Protein AF-A0A847ELV6-F1 (afdb_monomer)

Structure (mmCIF, N/CA/C/O backbone):
data_AF-A0A847ELV6-F1
#
_entry.id   AF-A0A847ELV6-F1
#
loop_
_atom_site.group_PDB
_atom_site.id
_atom_site.type_symbol
_atom_site.label_atom_id
_atom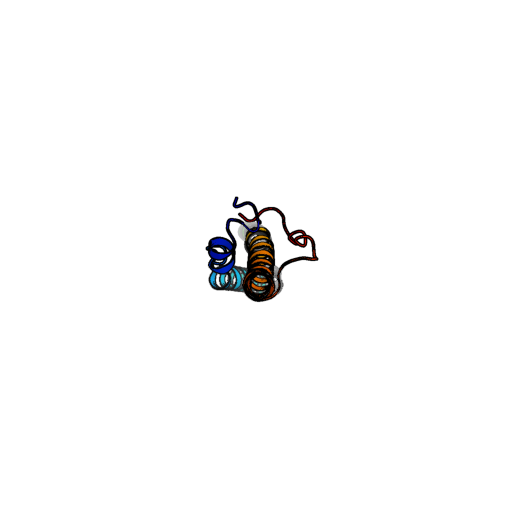_site.label_alt_id
_atom_site.label_comp_id
_atom_site.label_asym_id
_atom_site.label_entity_id
_atom_site.label_seq_id
_atom_site.pdbx_PDB_ins_code
_atom_site.Cartn_x
_atom_site.Cartn_y
_atom_site.Cartn_z
_atom_site.occupancy
_atom_site.B_iso_or_equiv
_atom_site.auth_seq_id
_atom_site.auth_comp_id
_atom_site.auth_asym_id
_atom_site.auth_atom_id
_atom_site.pdbx_PDB_model_num
ATOM 1 N N . MET A 1 1 ? 22.871 -1.108 -16.096 1.00 81.31 1 MET A N 1
ATOM 2 C CA . MET A 1 1 ? 22.734 -0.076 -17.137 1.00 81.31 1 MET A CA 1
ATOM 3 C C . MET A 1 1 ? 23.411 -0.517 -18.416 1.00 81.31 1 MET A C 1
ATOM 5 O O . MET A 1 1 ? 24.615 -0.752 -18.438 1.00 81.31 1 MET A O 1
ATOM 9 N N . VAL A 1 2 ? 22.606 -0.658 -19.459 1.00 85.38 2 VAL A N 1
ATOM 10 C CA . VAL A 1 2 ? 22.984 -0.998 -20.825 1.00 85.38 2 VAL A CA 1
ATOM 11 C C . VAL A 1 2 ? 22.802 0.259 -21.674 1.00 85.38 2 VAL A C 1
ATOM 13 O O . VAL A 1 2 ? 21.721 0.849 -21.691 1.00 85.38 2 VAL A O 1
ATOM 16 N N . SER A 1 3 ? 23.860 0.675 -22.371 1.00 88.88 3 SER A N 1
ATOM 17 C CA . SER A 1 3 ? 23.776 1.757 -23.358 1.00 88.88 3 SER A CA 1
ATOM 18 C C . SER A 1 3 ? 22.936 1.301 -24.549 1.00 88.88 3 SER A C 1
ATOM 20 O O . SER A 1 3 ? 23.100 0.180 -25.027 1.00 88.88 3 SER A O 1
ATOM 22 N N . VAL A 1 4 ? 22.043 2.157 -25.032 1.00 89.12 4 VAL A N 1
ATOM 23 C CA . VAL A 1 4 ? 21.204 1.874 -26.199 1.00 89.12 4 VAL A CA 1
ATOM 24 C C . VAL A 1 4 ? 21.931 2.340 -27.454 1.00 89.12 4 VAL A C 1
ATOM 26 O O . VAL A 1 4 ? 22.111 3.537 -27.656 1.00 89.12 4 VAL A O 1
ATOM 29 N N . ASN A 1 5 ? 22.385 1.401 -28.286 1.00 88.12 5 ASN A N 1
ATOM 30 C CA . ASN A 1 5 ? 23.080 1.709 -29.534 1.00 88.12 5 ASN A CA 1
ATOM 31 C C . ASN A 1 5 ? 22.936 0.563 -30.555 1.00 88.12 5 ASN A C 1
ATOM 33 O O . ASN A 1 5 ? 22.355 -0.486 -30.282 1.00 88.12 5 ASN A O 1
ATOM 37 N N . THR A 1 6 ? 23.439 0.759 -31.770 1.00 84.75 6 THR A N 1
ATOM 38 C CA . THR A 1 6 ? 23.270 -0.211 -32.861 1.00 84.75 6 THR A CA 1
ATOM 39 C C . THR A 1 6 ? 24.170 -1.440 -32.753 1.00 84.75 6 THR A C 1
ATOM 41 O O . THR A 1 6 ? 23.917 -2.451 -33.406 1.00 84.75 6 THR A O 1
ATOM 44 N N . SER A 1 7 ? 25.162 -1.430 -31.856 1.00 86.38 7 SER A N 1
ATOM 45 C CA . SER A 1 7 ? 26.037 -2.586 -31.626 1.00 86.38 7 SER A CA 1
ATOM 46 C C . SER A 1 7 ? 25.381 -3.696 -30.794 1.00 86.38 7 SER A C 1
ATOM 48 O O . SER A 1 7 ? 25.813 -4.846 -30.862 1.00 86.38 7 SER A O 1
ATOM 50 N N . ASN A 1 8 ? 24.319 -3.388 -30.037 1.00 87.81 8 ASN A N 1
ATOM 51 C CA . ASN A 1 8 ? 23.666 -4.329 -29.122 1.00 87.81 8 ASN A CA 1
ATOM 52 C C . ASN A 1 8 ? 22.162 -4.526 -29.381 1.00 87.81 8 ASN A C 1
ATOM 54 O O . ASN A 1 8 ? 21.437 -4.976 -28.491 1.00 87.81 8 ASN A O 1
ATOM 58 N N . LEU A 1 9 ? 21.697 -4.269 -30.609 1.00 88.38 9 LEU A N 1
ATOM 59 C CA . LEU A 1 9 ? 20.282 -4.364 -31.004 1.00 88.38 9 LEU A CA 1
ATOM 60 C C . LEU A 1 9 ? 19.610 -5.679 -30.587 1.00 88.38 9 LEU A C 1
ATOM 62 O O . LEU A 1 9 ? 18.505 -5.652 -30.055 1.00 88.38 9 LEU A O 1
ATOM 66 N N . GLY A 1 10 ? 20.279 -6.823 -30.767 1.00 87.38 10 GLY A N 1
ATOM 67 C CA . GLY A 1 10 ? 19.724 -8.126 -30.378 1.00 87.38 10 GLY A CA 1
ATOM 68 C C . GLY A 1 10 ? 19.509 -8.267 -28.865 1.00 87.38 10 GLY A C 1
ATOM 69 O O . GLY A 1 10 ? 18.497 -8.813 -28.430 1.00 87.38 10 GLY A O 1
ATOM 70 N N . SER A 1 11 ? 20.416 -7.714 -28.053 1.00 88.94 11 SER A N 1
ATOM 71 C CA . SER A 1 11 ? 20.261 -7.688 -26.593 1.00 88.94 11 SER A CA 1
ATOM 72 C C . SER A 1 11 ? 19.127 -6.759 -26.168 1.00 88.94 11 SER A C 1
ATOM 74 O O . SER A 1 11 ? 18.375 -7.108 -25.263 1.00 88.94 11 SER A O 1
ATOM 76 N N . LEU A 1 12 ? 18.977 -5.610 -26.835 1.00 90.19 12 LEU A N 1
ATOM 77 C CA . LEU A 1 12 ? 17.892 -4.669 -26.570 1.00 90.19 12 LEU A CA 1
ATOM 78 C C . LEU A 1 12 ? 16.531 -5.267 -26.926 1.00 90.19 12 LEU A C 1
ATOM 80 O O . LEU A 1 12 ? 15.624 -5.177 -26.112 1.00 90.19 12 LEU A O 1
ATOM 84 N N . GLN A 1 13 ? 16.394 -5.916 -28.088 1.00 89.94 13 GLN A N 1
ATOM 85 C CA . GLN A 1 13 ? 15.151 -6.567 -28.528 1.00 89.94 13 GLN A CA 1
ATOM 86 C C . GLN A 1 13 ? 14.684 -7.663 -27.563 1.00 89.94 13 GLN A C 1
ATOM 88 O O . GLN A 1 13 ? 13.495 -7.749 -27.260 1.00 89.94 13 GLN A O 1
ATOM 93 N N . GLY A 1 14 ? 15.616 -8.483 -27.071 1.00 90.31 14 GLY A N 1
ATOM 94 C CA . GLY A 1 14 ? 15.332 -9.565 -26.127 1.00 90.31 14 GLY A CA 1
ATOM 95 C C . GLY A 1 14 ? 15.265 -9.133 -24.661 1.00 90.31 14 GLY A C 1
ATOM 96 O O . GLY A 1 14 ? 15.096 -9.989 -23.795 1.00 90.31 14 GLY A O 1
ATOM 97 N N . MET A 1 15 ? 15.431 -7.841 -24.358 1.00 92.94 15 MET A N 1
ATOM 98 C CA . MET A 1 15 ? 15.499 -7.360 -22.983 1.00 92.94 15 MET A CA 1
ATOM 99 C C . MET A 1 15 ? 14.151 -7.553 -22.276 1.00 92.94 15 MET A C 1
ATOM 101 O O . MET A 1 15 ? 13.161 -6.944 -22.696 1.00 92.94 15 MET A O 1
ATOM 105 N N . PRO A 1 16 ? 14.087 -8.355 -21.198 1.00 94.38 16 PRO A N 1
ATOM 106 C CA . PRO A 1 16 ? 12.846 -8.547 -20.465 1.00 94.38 16 PRO A CA 1
ATOM 107 C C . PRO A 1 16 ? 12.467 -7.271 -19.715 1.00 94.38 16 PRO A C 1
ATOM 109 O O . PRO A 1 16 ? 13.288 -6.377 -19.497 1.00 94.38 16 PRO A O 1
ATOM 112 N N . ASP A 1 17 ? 11.218 -7.197 -19.282 1.00 95.88 17 ASP A N 1
ATOM 113 C CA . ASP A 1 17 ? 10.799 -6.198 -18.305 1.00 95.88 17 ASP A CA 1
ATOM 114 C C . ASP A 1 17 ? 11.522 -6.413 -16.964 1.00 95.88 17 ASP A C 1
ATOM 116 O O . ASP A 1 17 ? 12.153 -7.448 -16.727 1.00 95.88 17 ASP A O 1
ATOM 120 N N . VAL A 1 18 ? 11.502 -5.401 -16.10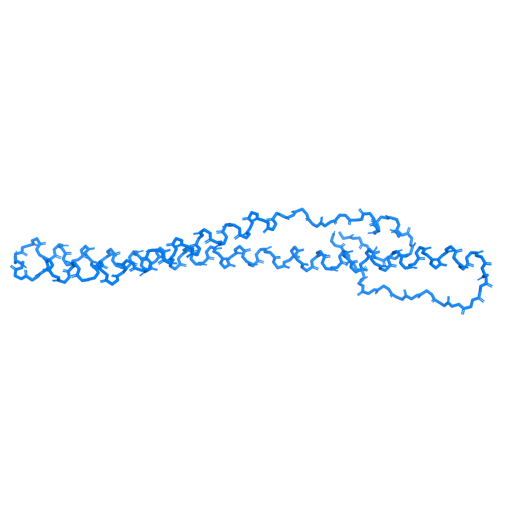1 1.00 95.88 18 VAL A N 1
ATOM 121 C CA . VAL A 1 18 ? 12.056 -5.508 -14.751 1.00 95.88 18 VAL A CA 1
ATOM 122 C C . VAL A 1 18 ? 11.368 -6.630 -13.987 1.00 95.88 18 VAL A C 1
ATOM 124 O O . VAL A 1 18 ? 10.158 -6.835 -14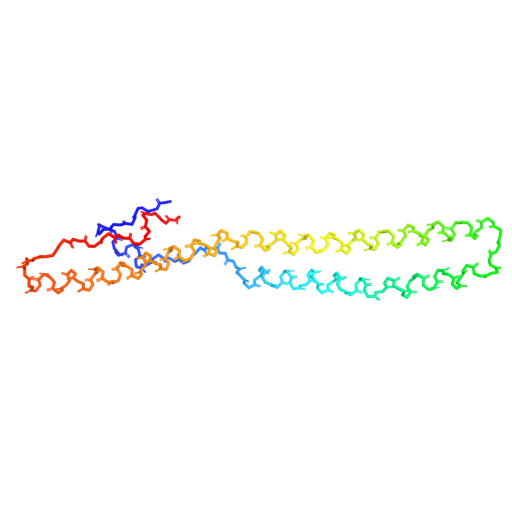.109 1.00 95.88 18 VAL A O 1
ATOM 127 N N . GLU A 1 19 ? 12.140 -7.336 -13.168 1.00 95.75 19 GLU A N 1
ATOM 128 C CA . GLU A 1 19 ? 11.613 -8.357 -12.271 1.00 95.75 19 GLU A CA 1
ATOM 129 C C . GLU A 1 19 ? 10.867 -7.674 -11.118 1.00 95.75 19 GLU A C 1
ATOM 131 O O . GLU A 1 19 ? 11.415 -7.380 -10.058 1.00 95.75 19 GLU A O 1
ATOM 136 N N . PHE A 1 20 ? 9.605 -7.341 -11.375 1.00 96.25 20 PHE A N 1
ATOM 137 C CA . PHE A 1 20 ? 8.699 -6.740 -10.414 1.00 96.25 20 PHE A CA 1
ATOM 138 C C . PHE A 1 20 ? 7.289 -7.289 -10.623 1.00 96.25 20 PHE A C 1
ATOM 140 O O . PHE A 1 20 ? 6.723 -7.195 -11.715 1.00 96.25 20 PHE A O 1
ATOM 147 N N . ASP A 1 21 ? 6.693 -7.831 -9.563 1.00 97.50 21 ASP A N 1
ATOM 148 C CA . ASP A 1 21 ? 5.336 -8.366 -9.624 1.00 97.50 21 ASP A CA 1
ATOM 149 C C . ASP A 1 21 ? 4.296 -7.265 -9.363 1.00 97.50 21 ASP A C 1
ATOM 151 O O . ASP A 1 21 ? 3.907 -6.971 -8.227 1.00 97.50 21 ASP A O 1
ATOM 155 N N . PHE A 1 22 ? 3.821 -6.660 -10.455 1.00 96.88 22 PHE A N 1
ATOM 156 C CA . PHE A 1 22 ? 2.764 -5.646 -10.418 1.00 96.88 22 PHE A CA 1
ATOM 157 C C . PHE A 1 22 ? 1.402 -6.193 -9.967 1.00 96.88 22 PHE A C 1
ATOM 159 O O . PHE A 1 22 ? 0.540 -5.417 -9.550 1.00 96.88 22 PHE A O 1
ATOM 166 N N . GLY A 1 23 ? 1.179 -7.506 -10.072 1.00 97.75 23 GLY A N 1
ATOM 167 C CA . GLY A 1 23 ? -0.045 -8.152 -9.609 1.00 97.75 23 GLY A CA 1
ATOM 168 C C . GLY A 1 23 ? -0.072 -8.227 -8.087 1.00 97.75 23 GLY A C 1
ATOM 169 O O . GLY A 1 23 ? -1.027 -7.769 -7.456 1.00 97.75 23 GLY A O 1
ATOM 170 N N . VAL A 1 24 ? 1.015 -8.720 -7.492 1.00 97.75 24 VAL A N 1
ATOM 171 C CA . VAL A 1 24 ? 1.201 -8.774 -6.036 1.00 97.75 24 VAL A CA 1
ATOM 172 C C . VAL A 1 24 ? 1.164 -7.375 -5.431 1.00 97.75 24 VAL A C 1
ATOM 174 O O . VAL A 1 24 ? 0.488 -7.159 -4.425 1.00 97.75 24 VAL A O 1
ATOM 177 N N . SER A 1 25 ? 1.831 -6.398 -6.046 1.00 97.88 25 SER A N 1
ATOM 178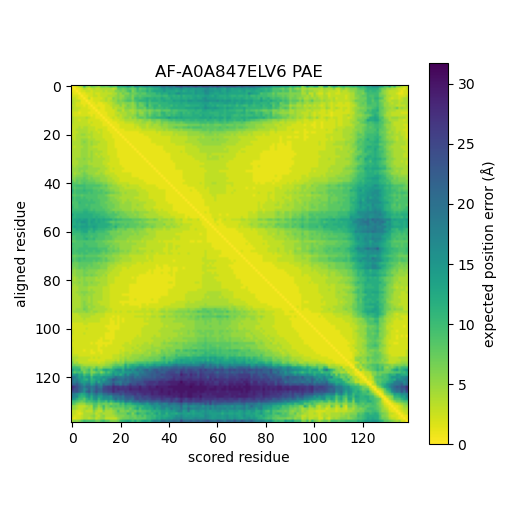 C CA . SER A 1 25 ? 1.831 -5.025 -5.538 1.00 97.88 25 SER A CA 1
ATOM 179 C C . SER A 1 25 ? 0.438 -4.376 -5.611 1.00 97.88 25 SER A C 1
ATOM 181 O O . SER A 1 25 ? 0.010 -3.695 -4.671 1.00 97.88 25 SER A O 1
ATOM 183 N N . ALA A 1 26 ? -0.321 -4.624 -6.686 1.00 98.06 26 ALA A N 1
ATOM 184 C CA . ALA A 1 26 ? -1.703 -4.170 -6.816 1.00 98.06 26 ALA A CA 1
ATOM 185 C C . ALA A 1 26 ? -2.611 -4.799 -5.752 1.00 98.06 26 ALA A C 1
ATOM 187 O O . ALA A 1 26 ? -3.383 -4.083 -5.104 1.00 98.06 26 ALA A O 1
ATOM 188 N N . GLU A 1 27 ? -2.482 -6.107 -5.532 1.00 98.50 27 GLU A N 1
ATOM 189 C CA . GLU A 1 27 ? -3.257 -6.836 -4.533 1.00 98.50 27 GLU A CA 1
ATOM 190 C C . GLU A 1 27 ? -2.938 -6.363 -3.112 1.00 98.50 27 GLU A C 1
ATOM 192 O O . GLU A 1 27 ? -3.846 -6.071 -2.331 1.00 98.50 27 GLU A O 1
ATOM 197 N N . LEU A 1 28 ? -1.656 -6.166 -2.799 1.00 98.00 28 LEU A N 1
ATOM 198 C CA . LEU A 1 28 ? -1.215 -5.642 -1.511 1.00 98.00 28 LEU A CA 1
ATOM 199 C C . LEU A 1 28 ? -1.842 -4.268 -1.229 1.00 98.00 28 LEU A C 1
ATOM 201 O O . LEU A 1 28 ? -2.470 -4.064 -0.188 1.00 98.00 28 LEU A O 1
ATOM 205 N N . LYS A 1 29 ? -1.769 -3.331 -2.184 1.00 98.62 29 LYS A N 1
ATOM 206 C CA . LYS A 1 29 ? -2.428 -2.018 -2.055 1.00 98.62 29 LYS A CA 1
ATOM 207 C C . LYS A 1 29 ? -3.934 -2.150 -1.845 1.00 98.62 29 LYS A C 1
ATOM 209 O O . LYS A 1 29 ? -4.504 -1.411 -1.038 1.00 98.62 29 LYS A O 1
ATOM 214 N N . ARG A 1 30 ? -4.586 -3.051 -2.587 1.00 98.62 30 ARG A N 1
ATOM 215 C CA . ARG A 1 30 ? -6.034 -3.278 -2.515 1.00 98.62 30 ARG A CA 1
ATOM 216 C C . ARG A 1 30 ? -6.442 -3.752 -1.124 1.00 98.62 30 ARG A C 1
ATOM 218 O O . ARG A 1 30 ? -7.338 -3.153 -0.532 1.00 98.62 30 ARG A O 1
ATOM 225 N N . VAL A 1 31 ? -5.771 -4.771 -0.590 1.00 98.75 31 VAL A N 1
ATOM 226 C CA . VAL A 1 31 ? -6.074 -5.350 0.728 1.00 98.75 31 VAL A CA 1
ATOM 227 C C . VAL A 1 31 ? -5.870 -4.325 1.842 1.00 98.75 31 VAL A C 1
ATOM 229 O O . VAL A 1 31 ? -6.757 -4.146 2.675 1.00 98.75 31 VAL A O 1
ATOM 232 N N . PHE A 1 32 ? -4.762 -3.579 1.824 1.00 98.81 32 PHE A N 1
ATOM 233 C CA . PHE A 1 32 ? -4.493 -2.551 2.835 1.00 98.81 32 PHE A CA 1
ATOM 234 C C . PHE A 1 32 ? -5.523 -1.414 2.809 1.00 98.81 32 PHE A C 1
ATOM 236 O O . PHE A 1 32 ? -6.016 -0.993 3.859 1.00 98.81 32 PHE A O 1
ATOM 243 N N . ARG A 1 33 ? -5.918 -0.946 1.618 1.00 98.81 33 ARG A N 1
ATOM 244 C CA . ARG A 1 33 ? -6.989 0.056 1.482 1.00 98.81 33 ARG A CA 1
ATOM 245 C C . ARG A 1 33 ? -8.341 -0.487 1.933 1.00 98.81 33 ARG A C 1
ATOM 247 O O . ARG A 1 33 ? -9.069 0.228 2.613 1.00 98.81 33 ARG A O 1
ATOM 254 N N . ALA A 1 34 ? -8.665 -1.734 1.596 1.00 98.75 34 ALA A N 1
ATOM 255 C CA . ALA A 1 34 ? -9.903 -2.374 2.027 1.00 98.75 34 ALA A CA 1
ATOM 256 C C . ALA A 1 34 ? -9.970 -2.502 3.557 1.00 98.75 34 ALA A C 1
ATOM 258 O O . ALA A 1 34 ? -10.987 -2.146 4.150 1.00 98.75 34 ALA A O 1
ATOM 259 N N . ALA A 1 35 ? -8.877 -2.918 4.203 1.00 98.62 35 ALA A N 1
ATOM 260 C CA . ALA A 1 35 ? -8.780 -2.989 5.659 1.00 98.62 35 ALA A CA 1
ATOM 261 C C . ALA A 1 35 ? -8.935 -1.605 6.314 1.00 98.62 35 ALA A C 1
ATOM 263 O O . ALA A 1 35 ? -9.709 -1.453 7.260 1.00 98.62 35 ALA A O 1
ATOM 264 N N . ALA A 1 36 ? -8.274 -0.577 5.769 1.00 98.81 36 ALA A N 1
ATOM 265 C CA . ALA A 1 36 ? -8.420 0.797 6.248 1.00 98.81 36 ALA A CA 1
ATOM 266 C C . ALA A 1 36 ? -9.872 1.290 6.129 1.00 98.81 36 ALA A C 1
ATOM 268 O O . ALA A 1 36 ? -10.411 1.872 7.069 1.00 98.81 36 ALA A O 1
ATOM 269 N N . THR A 1 37 ? -10.531 1.027 4.996 1.00 98.69 37 THR A N 1
ATOM 270 C CA . THR A 1 37 ? -11.947 1.358 4.790 1.00 98.69 37 THR A CA 1
ATOM 271 C C . THR A 1 37 ? -12.837 0.636 5.798 1.00 98.69 37 THR A C 1
ATOM 273 O O . THR A 1 37 ? -13.648 1.287 6.453 1.00 98.69 37 THR A O 1
ATOM 276 N N . ALA A 1 38 ? -12.647 -0.673 5.986 1.00 98.38 38 ALA A N 1
ATOM 277 C CA . ALA A 1 38 ? -13.437 -1.470 6.920 1.00 98.38 38 ALA A CA 1
ATOM 278 C C . ALA A 1 38 ? -13.320 -0.965 8.367 1.00 98.38 38 ALA A C 1
ATOM 280 O O . ALA A 1 38 ? -14.333 -0.845 9.055 1.00 98.38 38 ALA A O 1
ATOM 281 N N . LEU A 1 39 ? -12.111 -0.621 8.822 1.00 97.75 39 LEU A N 1
ATOM 282 C CA . LEU A 1 39 ? -11.892 -0.072 10.164 1.00 97.75 39 LEU A CA 1
ATOM 283 C C . LEU A 1 39 ? -12.453 1.344 10.302 1.00 97.75 39 LEU A C 1
ATOM 285 O O . LEU A 1 39 ? -13.189 1.620 11.248 1.00 97.75 39 LEU A O 1
ATOM 289 N N . SER A 1 40 ? -12.177 2.229 9.340 1.00 98.12 40 SER A N 1
ATOM 290 C CA . SER A 1 40 ? -12.684 3.607 9.382 1.00 98.12 40 SER A CA 1
ATOM 291 C C . SER A 1 40 ? -14.217 3.669 9.369 1.00 98.12 40 SER A C 1
ATOM 293 O O . SER A 1 40 ? -14.799 4.503 10.061 1.00 98.12 40 SER A O 1
ATOM 295 N N . GLY A 1 41 ? -14.884 2.733 8.681 1.00 97.88 41 GLY A N 1
ATOM 296 C CA . GLY A 1 41 ? -16.343 2.602 8.693 1.00 97.88 41 GLY A CA 1
ATOM 297 C C . GLY A 1 41 ? -16.931 2.231 10.061 1.00 97.88 41 GLY A C 1
ATOM 298 O O . GLY A 1 41 ? -18.078 2.565 10.339 1.00 97.88 41 GLY A O 1
ATOM 299 N N . GLN A 1 42 ? -16.158 1.602 10.952 1.00 96.25 42 GLN A N 1
ATOM 300 C CA . GLN A 1 42 ? -16.613 1.259 12.307 1.00 96.25 42 GLN A CA 1
ATOM 301 C C . GLN A 1 42 ? -16.464 2.412 13.303 1.00 96.25 42 GLN A C 1
ATOM 303 O O . GLN A 1 42 ? -17.024 2.347 14.398 1.00 96.25 42 GLN A O 1
ATOM 308 N N . ARG A 1 43 ? -15.711 3.462 12.954 1.00 96.06 43 ARG A N 1
ATOM 309 C CA . ARG A 1 43 ? -15.355 4.548 13.875 1.00 96.06 43 ARG A CA 1
ATOM 310 C C . ARG A 1 43 ? -16.584 5.214 14.493 1.00 96.06 43 ARG A C 1
ATOM 312 O O . ARG A 1 43 ? -16.647 5.368 15.708 1.00 96.06 43 ARG A O 1
ATOM 319 N N . GLY A 1 44 ? -17.565 5.572 13.662 1.00 95.25 44 GLY A N 1
ATOM 320 C CA . GLY A 1 44 ? -18.791 6.238 14.111 1.00 95.25 44 GLY A CA 1
ATOM 321 C C . GLY A 1 44 ? -19.620 5.368 15.056 1.00 95.25 44 GLY A C 1
ATOM 322 O O . GLY A 1 44 ? -20.018 5.830 16.120 1.00 95.25 44 GLY A O 1
ATOM 323 N N . ALA A 1 45 ? -19.807 4.088 14.716 1.00 95.62 45 ALA A N 1
ATOM 324 C CA . ALA A 1 45 ? -20.533 3.144 15.565 1.00 95.62 45 ALA A CA 1
ATOM 325 C C . ALA A 1 45 ? -19.836 2.940 16.919 1.00 95.62 45 ALA A C 1
ATOM 327 O O . ALA A 1 45 ? -20.482 3.010 17.958 1.00 95.62 45 ALA A O 1
ATOM 328 N N . ARG A 1 46 ? -18.505 2.773 16.927 1.00 94.75 46 ARG A N 1
ATOM 329 C CA . ARG A 1 46 ? -17.713 2.642 18.164 1.00 94.75 46 ARG A CA 1
ATOM 330 C C . ARG A 1 46 ? -17.796 3.894 19.035 1.00 94.75 46 ARG A C 1
ATOM 332 O O . ARG A 1 46 ? -17.929 3.783 20.251 1.00 94.75 46 ARG A O 1
ATOM 339 N N . GLN A 1 47 ? -17.762 5.076 18.419 1.00 95.25 47 GLN A N 1
ATOM 340 C CA . GLN A 1 47 ? -17.966 6.335 19.128 1.00 95.25 47 GLN A CA 1
ATOM 341 C C . GLN A 1 47 ? -19.374 6.412 19.737 1.00 95.25 47 GLN A C 1
ATOM 343 O O . GLN A 1 47 ? -19.492 6.817 20.890 1.00 95.25 47 GLN A O 1
ATOM 348 N N . GLY A 1 48 ? -20.406 5.995 18.996 1.00 95.69 48 GLY A N 1
ATOM 349 C CA . GLY A 1 48 ? -21.787 5.907 19.479 1.00 95.69 48 GLY A CA 1
ATOM 350 C C . GLY A 1 48 ? -21.920 4.973 20.679 1.00 95.69 48 GLY A C 1
ATOM 351 O O . GLY A 1 48 ? -22.329 5.417 21.743 1.00 95.69 48 GLY A O 1
ATOM 352 N N . TYR A 1 49 ? -21.443 3.730 20.566 1.00 94.25 49 TYR A N 1
ATOM 353 C CA . TYR A 1 49 ? -21.473 2.758 21.667 1.00 94.25 49 TYR A CA 1
ATOM 354 C C . TYR A 1 49 ? -20.751 3.248 22.924 1.00 94.25 49 TYR A C 1
ATOM 356 O O . TYR A 1 49 ? -21.197 2.975 24.036 1.00 94.25 49 TYR A O 1
ATOM 364 N N . ARG A 1 50 ? -19.644 3.984 22.766 1.00 94.62 50 ARG A N 1
ATOM 365 C CA . ARG A 1 50 ? -18.949 4.614 23.894 1.00 94.62 50 ARG A CA 1
ATOM 366 C C . ARG A 1 50 ? -19.801 5.709 24.534 1.00 94.62 50 ARG A C 1
ATOM 368 O O . ARG A 1 50 ? -19.843 5.791 25.753 1.00 94.62 50 ARG A O 1
ATOM 375 N N . THR A 1 51 ? -20.423 6.573 23.734 1.00 95.25 51 THR A N 1
ATOM 376 C CA . THR A 1 51 ? -21.300 7.628 24.258 1.00 95.25 51 THR A CA 1
ATOM 377 C C . THR A 1 51 ? -22.483 7.014 25.005 1.00 95.25 51 THR A C 1
ATOM 379 O O . THR A 1 51 ? -22.681 7.343 26.169 1.00 95.25 51 THR A O 1
ATOM 382 N N . ASP A 1 52 ? -23.187 6.070 24.379 1.00 96.50 52 ASP A N 1
ATOM 383 C CA . ASP A 1 52 ? -24.381 5.432 24.941 1.00 96.50 52 ASP A CA 1
ATOM 384 C C . ASP A 1 52 ? -24.050 4.618 26.199 1.00 96.50 52 ASP A C 1
ATOM 386 O O . ASP A 1 52 ? -24.736 4.721 27.210 1.00 96.50 52 ASP A O 1
ATOM 390 N N . GLY A 1 53 ? -22.959 3.845 26.176 1.00 93.31 53 GLY A N 1
ATOM 391 C CA . GLY A 1 53 ? -22.508 3.070 27.335 1.00 93.31 53 GLY A CA 1
ATOM 392 C C . GLY A 1 53 ? -21.952 3.919 28.483 1.00 93.31 53 GLY A C 1
ATOM 393 O O . GLY A 1 53 ? -21.752 3.401 29.578 1.00 93.31 53 GLY A O 1
ATOM 394 N N . GLY A 1 54 ? -21.675 5.204 28.238 1.00 95.75 54 GLY A N 1
ATOM 395 C CA . GLY A 1 54 ? -21.257 6.160 29.261 1.00 95.75 54 GLY A CA 1
ATOM 396 C C . GLY A 1 54 ? -22.422 6.897 29.924 1.00 95.75 54 GLY A C 1
ATOM 397 O O . GLY A 1 54 ? -22.228 7.493 30.982 1.00 95.75 54 GLY A O 1
ATOM 398 N N . THR A 1 55 ? -23.615 6.874 29.327 1.00 97.00 55 THR A N 1
ATOM 399 C CA . THR A 1 55 ? -24.811 7.501 29.897 1.00 97.00 55 THR A CA 1
ATOM 400 C C . THR A 1 55 ? -25.191 6.818 31.206 1.00 97.00 55 THR A C 1
ATOM 402 O O . THR A 1 55 ? -25.230 5.594 31.283 1.00 97.00 55 THR A O 1
ATOM 405 N N . ASP A 1 56 ? -25.430 7.624 32.242 1.00 96.00 56 ASP A N 1
ATOM 406 C CA . ASP A 1 56 ? -25.777 7.192 33.604 1.00 96.00 56 ASP A CA 1
ATOM 407 C C . ASP A 1 56 ? -24.747 6.249 34.264 1.00 96.00 56 ASP A C 1
ATOM 409 O O . ASP A 1 56 ? -24.990 5.694 35.339 1.00 96.00 56 ASP A O 1
ATOM 413 N N . PHE A 1 57 ? -23.569 6.075 33.649 1.00 96.62 57 PHE A N 1
ATOM 414 C CA . PHE A 1 57 ? -22.498 5.265 34.205 1.00 96.62 57 PHE A CA 1
ATOM 415 C C . PHE A 1 57 ? -21.621 6.113 35.129 1.00 96.62 57 PHE A C 1
ATOM 417 O O . PHE A 1 57 ? -20.901 7.015 34.696 1.00 96.62 57 PHE A O 1
ATOM 424 N N . GLU A 1 58 ? -21.644 5.793 36.420 1.00 97.06 58 GLU A N 1
ATOM 425 C CA . GLU A 1 58 ? -20.976 6.578 37.457 1.00 97.06 58 GLU A CA 1
ATOM 426 C C . GLU A 1 58 ? -19.902 5.796 38.228 1.00 97.06 58 GLU A C 1
ATOM 428 O O . GLU A 1 58 ? -19.798 4.567 38.179 1.00 97.06 58 GLU A O 1
ATOM 433 N N . GLY A 1 59 ? -19.084 6.540 38.975 1.00 97.25 59 GLY A N 1
ATOM 434 C CA . GLY A 1 59 ? -18.028 6.001 39.828 1.00 97.25 59 GLY A CA 1
ATOM 435 C C . GLY A 1 59 ? -16.689 5.797 39.115 1.00 97.25 59 GLY A C 1
ATOM 436 O O . GLY A 1 59 ? -16.451 6.266 38.007 1.00 97.25 59 GLY A O 1
ATOM 437 N N . HIS A 1 60 ? -15.761 5.109 39.780 1.00 96.88 60 HIS A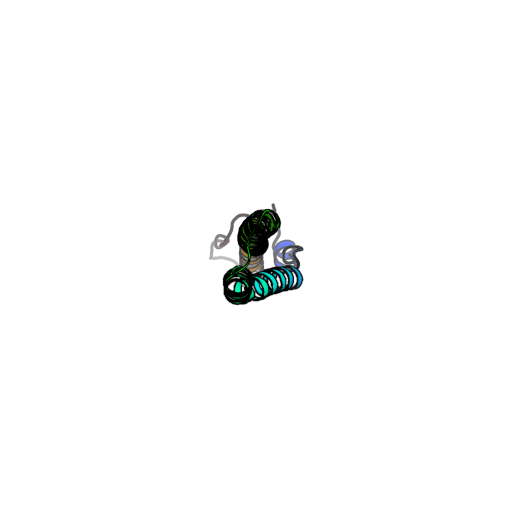 N 1
ATOM 438 C CA . HIS A 1 60 ? -14.389 4.945 39.284 1.00 96.88 60 HIS A CA 1
ATOM 439 C C . HIS A 1 60 ? -14.323 4.275 37.900 1.00 96.88 60 HIS A C 1
ATOM 441 O O . HIS A 1 60 ? -13.564 4.700 37.029 1.00 96.88 60 HIS A O 1
ATOM 447 N N . PHE A 1 61 ? -15.146 3.250 37.671 1.00 96.94 61 PHE A N 1
ATOM 448 C CA . PHE A 1 61 ? -1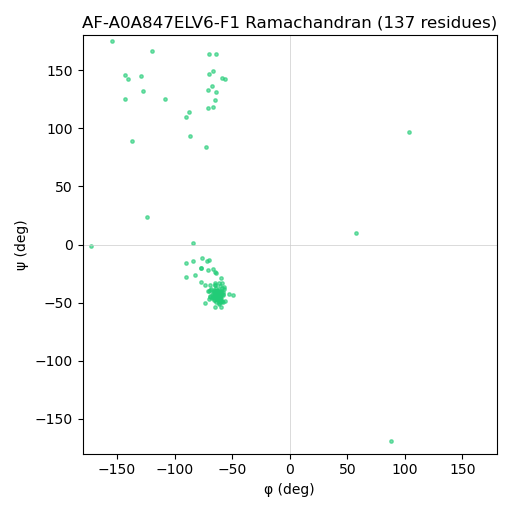5.120 2.499 36.419 1.00 96.94 61 PHE A CA 1
ATOM 449 C C . PHE A 1 61 ? -15.658 3.285 35.217 1.00 96.94 61 PHE A C 1
ATOM 451 O O . PHE A 1 61 ? -15.256 2.978 34.094 1.00 96.94 61 PHE A O 1
ATOM 458 N N . SER A 1 62 ? -16.471 4.330 35.415 1.00 97.00 62 SER A N 1
ATOM 459 C CA . SER A 1 62 ? -16.914 5.174 34.299 1.00 97.00 62 SER A CA 1
ATOM 460 C C . SER A 1 62 ? -15.772 6.014 33.723 1.00 97.00 62 SER A C 1
ATOM 462 O O . SER A 1 62 ? -15.659 6.168 32.507 1.00 97.00 62 SER A O 1
ATOM 464 N N . GLN A 1 63 ? -14.840 6.460 34.570 1.00 96.12 63 GLN A N 1
ATOM 465 C CA . GLN A 1 63 ? -13.628 7.170 34.145 1.00 96.12 63 GLN A CA 1
ATOM 466 C C . GLN A 1 63 ? -12.687 6.254 33.354 1.00 96.12 63 GLN A C 1
ATOM 468 O O . GLN A 1 63 ? -12.145 6.652 32.319 1.00 96.12 63 GLN A O 1
ATOM 473 N N . VAL A 1 64 ? -12.526 5.007 33.811 1.00 97.25 64 VAL A N 1
ATOM 474 C CA . VAL A 1 64 ? -11.745 3.980 33.103 1.00 97.25 64 VAL A CA 1
ATOM 475 C C . VAL A 1 64 ? -12.375 3.676 31.742 1.00 97.25 64 VAL A C 1
ATOM 477 O O . VAL A 1 64 ? -11.676 3.654 30.731 1.00 97.25 64 VAL A O 1
ATOM 480 N N . PHE A 1 65 ? -13.698 3.510 31.690 1.00 95.94 65 PHE A N 1
ATOM 481 C CA . PHE A 1 65 ? -14.436 3.279 30.448 1.00 95.94 65 PHE A CA 1
ATOM 482 C C . PHE A 1 65 ? -14.282 4.438 29.452 1.00 95.94 65 PHE A C 1
ATOM 484 O O . PHE A 1 65 ? -13.941 4.209 28.289 1.00 95.94 65 PHE A O 1
ATOM 491 N N . ALA A 1 66 ? -14.451 5.683 29.905 1.00 94.31 66 ALA A N 1
ATOM 492 C CA . ALA A 1 66 ? -14.289 6.870 29.065 1.00 94.31 66 ALA A CA 1
ATOM 493 C C . ALA A 1 66 ? -12.857 7.009 28.515 1.00 94.31 66 ALA A C 1
ATOM 495 O O . ALA A 1 66 ? -12.666 7.324 27.333 1.00 94.31 66 ALA A O 1
ATOM 496 N N . THR A 1 67 ? -11.854 6.735 29.354 1.00 96.19 67 THR A N 1
ATOM 497 C CA . THR A 1 67 ? -10.435 6.777 28.971 1.00 96.19 67 THR A CA 1
ATOM 498 C C . THR A 1 67 ? -10.124 5.707 27.930 1.00 96.19 67 THR A C 1
ATOM 500 O O . THR A 1 67 ? -9.668 6.036 26.835 1.00 96.19 67 THR A O 1
ATOM 503 N N . ASN A 1 68 ? -10.461 4.445 28.214 1.00 94.81 68 ASN A N 1
ATOM 504 C CA . ASN A 1 68 ? -10.232 3.328 27.296 1.00 94.81 68 ASN A CA 1
ATOM 505 C C . ASN A 1 68 ? -10.956 3.529 25.961 1.00 94.81 68 ASN A C 1
ATOM 507 O O . ASN A 1 68 ? -10.390 3.260 24.905 1.00 94.81 68 ASN A O 1
ATOM 511 N N . GLY A 1 69 ? -12.187 4.044 25.988 1.00 93.31 69 GLY A N 1
ATOM 512 C CA . GLY A 1 69 ? -12.932 4.348 24.771 1.00 93.31 69 GLY A CA 1
ATOM 513 C C . GLY A 1 69 ? -12.288 5.458 23.936 1.00 93.31 69 GLY A C 1
ATOM 514 O O . GLY A 1 69 ? -12.326 5.402 22.711 1.00 93.31 69 GLY A O 1
ATOM 515 N N . THR A 1 70 ? -11.675 6.460 24.572 1.00 93.12 70 THR A N 1
ATOM 516 C CA . THR A 1 70 ? -10.947 7.524 23.861 1.00 93.12 70 THR A CA 1
ATOM 517 C C . THR A 1 70 ? -9.668 6.989 23.224 1.00 93.12 70 THR A C 1
ATOM 519 O O . THR A 1 70 ? -9.433 7.247 22.045 1.00 93.12 70 THR A O 1
ATOM 522 N N . VAL A 1 71 ? -8.895 6.192 23.970 1.00 96.38 71 VAL A N 1
ATOM 523 C CA . VAL A 1 71 ? -7.686 5.523 23.464 1.00 96.38 71 VAL A CA 1
ATOM 524 C C . VAL A 1 71 ? -8.030 4.623 22.279 1.00 96.38 71 VAL A C 1
ATOM 526 O O . VAL A 1 71 ? -7.456 4.789 21.212 1.00 96.38 71 VAL A O 1
ATOM 529 N N . GLN A 1 72 ? -9.056 3.774 22.397 1.00 94.94 72 GLN A N 1
ATOM 530 C CA . GLN A 1 72 ? -9.461 2.864 21.321 1.00 94.94 72 GLN A CA 1
ATOM 531 C C . GLN A 1 72 ? -9.803 3.590 20.006 1.00 94.94 72 GLN A C 1
ATOM 533 O O . GLN A 1 72 ? -9.511 3.076 18.926 1.00 94.94 72 GLN A O 1
ATOM 538 N N . ILE A 1 73 ? -10.456 4.755 20.069 1.00 95.12 73 ILE A N 1
ATOM 539 C CA . ILE A 1 73 ? -10.768 5.537 18.863 1.00 95.12 73 ILE A CA 1
ATOM 540 C C . ILE A 1 73 ? -9.498 6.148 18.262 1.00 95.12 73 ILE A C 1
ATOM 542 O O . ILE A 1 73 ? -9.352 6.131 17.041 1.00 95.12 73 ILE A O 1
ATOM 546 N N . GLY A 1 74 ? -8.577 6.635 19.100 1.00 96.25 74 GLY A N 1
ATOM 547 C CA . GLY A 1 74 ? -7.265 7.110 18.655 1.00 96.25 74 GLY A CA 1
ATOM 548 C C . GLY A 1 74 ? -6.457 6.009 17.966 1.00 96.25 74 GLY A C 1
ATOM 549 O O . GLY A 1 74 ? -5.999 6.201 16.841 1.00 96.25 74 GLY A O 1
ATOM 550 N N . ASP A 1 75 ? -6.380 4.830 18.582 1.00 96.94 75 ASP A N 1
ATOM 551 C CA . ASP A 1 75 ? -5.689 3.663 18.026 1.00 96.94 75 ASP A CA 1
ATOM 552 C C . ASP A 1 75 ? -6.293 3.242 16.679 1.00 96.94 75 ASP A C 1
ATOM 554 O O . ASP A 1 75 ? -5.577 2.908 15.736 1.00 96.94 75 ASP A O 1
ATOM 558 N N . LEU A 1 76 ? -7.625 3.279 16.552 1.00 97.56 76 LEU A N 1
ATOM 559 C CA . LEU A 1 76 ? -8.301 2.992 15.288 1.00 97.56 76 LEU A CA 1
ATOM 560 C C . LEU A 1 76 ? -7.882 3.984 14.196 1.00 97.56 76 LEU A C 1
ATOM 562 O O . LEU A 1 76 ? -7.581 3.559 13.077 1.00 97.56 76 LEU A O 1
ATOM 566 N N . ASP A 1 77 ? -7.848 5.282 14.507 1.00 97.75 77 ASP A N 1
ATOM 567 C CA . ASP A 1 77 ? -7.423 6.327 13.570 1.00 97.75 77 ASP A CA 1
ATOM 568 C C . ASP A 1 77 ? -5.943 6.144 13.161 1.00 97.75 77 ASP A C 1
ATOM 570 O O . ASP A 1 77 ? -5.597 6.282 11.978 1.00 97.75 77 ASP A 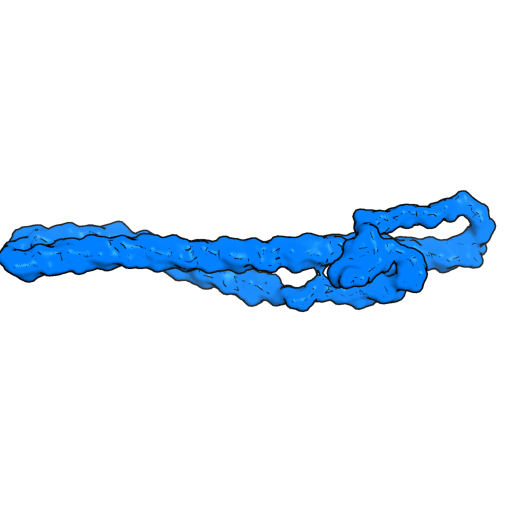O 1
ATOM 574 N N . GLU A 1 78 ? -5.076 5.750 14.098 1.00 98.38 78 GLU A N 1
ATOM 575 C CA . GLU A 1 78 ? -3.667 5.440 13.833 1.00 98.38 78 GLU A CA 1
ATOM 576 C C . GLU A 1 78 ? -3.506 4.208 12.929 1.00 98.38 78 GLU A C 1
ATOM 578 O O . GLU A 1 78 ? -2.794 4.261 11.921 1.00 98.38 78 GLU A O 1
ATOM 583 N N . ILE A 1 79 ? -4.209 3.111 13.222 1.00 98.44 79 ILE A N 1
ATOM 584 C CA . ILE A 1 79 ? -4.169 1.893 12.402 1.00 98.44 79 ILE A CA 1
ATOM 585 C C . ILE A 1 79 ? -4.653 2.195 10.980 1.00 98.44 79 ILE A C 1
ATOM 587 O O . ILE A 1 79 ? -4.003 1.804 10.009 1.00 98.44 79 ILE A O 1
ATOM 591 N N . VAL A 1 80 ? -5.763 2.926 10.828 1.00 98.75 80 VAL A N 1
ATOM 592 C CA . VAL A 1 80 ? -6.281 3.338 9.512 1.00 98.75 80 VAL A CA 1
ATOM 593 C C . VAL A 1 80 ? -5.244 4.158 8.744 1.00 98.75 80 VAL A C 1
ATOM 595 O O . VAL A 1 80 ? -5.039 3.931 7.546 1.00 98.75 80 VAL A O 1
ATOM 598 N N . THR A 1 81 ? -4.573 5.091 9.420 1.00 98.69 81 THR A N 1
ATOM 599 C CA . THR A 1 81 ? -3.519 5.924 8.828 1.00 98.69 81 THR A CA 1
ATOM 600 C C . THR A 1 81 ? -2.350 5.072 8.345 1.00 98.69 81 THR A C 1
ATOM 602 O O . THR A 1 81 ? -1.940 5.186 7.187 1.00 98.69 81 THR A O 1
ATOM 605 N N . ASN A 1 82 ? -1.865 4.157 9.181 1.00 98.75 82 ASN A N 1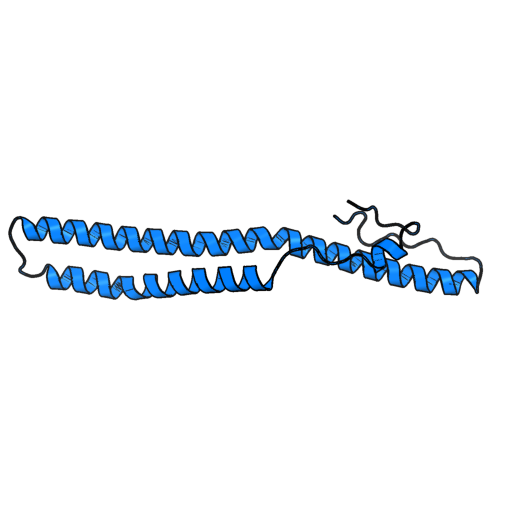
ATOM 606 C CA . ASN A 1 82 ? -0.750 3.281 8.843 1.00 98.75 82 ASN A CA 1
ATOM 607 C C . ASN A 1 82 ? -1.092 2.312 7.704 1.00 98.75 82 ASN A C 1
ATOM 609 O O . ASN A 1 82 ? -0.287 2.135 6.790 1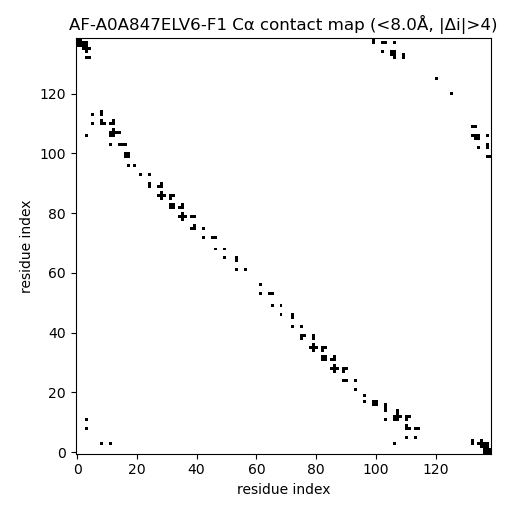.00 98.75 82 ASN A O 1
ATOM 613 N N . LEU A 1 83 ? -2.303 1.751 7.677 1.00 98.81 83 LEU A N 1
ATOM 614 C CA . LEU A 1 83 ? -2.744 0.891 6.576 1.00 98.81 83 LEU A CA 1
ATOM 615 C C . LEU A 1 83 ? -2.746 1.638 5.233 1.00 98.81 83 LEU A C 1
ATOM 617 O O . LEU A 1 83 ? -2.275 1.117 4.219 1.00 98.81 83 LEU A O 1
ATOM 621 N N . ARG A 1 84 ? -3.226 2.887 5.220 1.00 98.75 84 ARG A N 1
ATOM 622 C CA . ARG A 1 84 ? -3.173 3.743 4.025 1.00 98.75 84 ARG A CA 1
ATOM 623 C C . ARG A 1 84 ? -1.736 4.078 3.636 1.00 98.75 84 ARG A C 1
ATOM 625 O O . ARG A 1 84 ? -1.416 4.043 2.450 1.00 98.75 84 ARG A O 1
ATOM 632 N N . LEU A 1 85 ? -0.872 4.347 4.615 1.00 98.69 85 LEU A N 1
ATOM 633 C CA . LEU A 1 85 ? 0.540 4.635 4.383 1.00 98.69 85 LEU A CA 1
ATOM 634 C C . LEU A 1 85 ? 1.263 3.459 3.716 1.00 98.69 85 LEU A C 1
ATOM 636 O O . LEU A 1 85 ? 2.039 3.690 2.792 1.00 98.69 85 LEU A O 1
ATOM 640 N N . VAL A 1 86 ? 0.991 2.212 4.118 1.00 98.38 86 VAL A N 1
ATOM 641 C CA . VAL A 1 86 ? 1.568 1.039 3.436 1.00 98.38 86 VAL A CA 1
ATOM 642 C C . VAL A 1 86 ? 1.159 1.017 1.965 1.00 98.38 86 VAL A C 1
ATOM 644 O O . VAL A 1 86 ? 2.024 0.909 1.100 1.00 98.38 86 VAL A O 1
ATOM 647 N N . ALA A 1 87 ? -0.128 1.195 1.655 1.00 98.44 87 ALA A N 1
ATOM 648 C CA . ALA A 1 87 ? -0.586 1.219 0.265 1.00 98.44 87 ALA A CA 1
ATOM 649 C C . ALA A 1 87 ? 0.067 2.352 -0.556 1.00 98.44 87 ALA A C 1
ATOM 651 O O . ALA A 1 87 ? 0.372 2.165 -1.734 1.00 98.44 87 ALA A O 1
ATOM 652 N N . THR A 1 88 ? 0.310 3.514 0.056 1.00 98.38 88 THR A N 1
ATOM 653 C CA . THR A 1 88 ? 1.043 4.622 -0.576 1.00 98.38 88 THR A CA 1
ATOM 654 C C . THR A 1 88 ? 2.510 4.272 -0.816 1.00 98.38 88 THR A C 1
ATOM 656 O O . THR A 1 88 ? 3.012 4.498 -1.912 1.00 98.38 88 THR A O 1
ATOM 659 N N . LYS A 1 89 ? 3.194 3.669 0.162 1.00 98.19 89 LYS A N 1
ATOM 660 C CA . LYS A 1 89 ? 4.597 3.250 0.011 1.00 98.19 89 LYS A CA 1
ATOM 661 C C . LYS A 1 89 ? 4.764 2.206 -1.091 1.00 98.19 89 LYS A C 1
ATOM 663 O O . LYS A 1 89 ? 5.669 2.334 -1.904 1.00 98.19 89 LYS A O 1
ATOM 668 N N . VAL A 1 90 ? 3.863 1.225 -1.166 1.00 97.75 90 VAL A N 1
ATOM 669 C CA . VAL A 1 90 ? 3.866 0.225 -2.248 1.00 97.75 90 VAL A CA 1
ATOM 670 C C . VAL A 1 90 ? 3.657 0.887 -3.611 1.00 97.75 90 VAL A C 1
ATOM 672 O O . VAL A 1 90 ? 4.308 0.506 -4.574 1.00 97.75 90 VAL A O 1
ATOM 675 N N . ALA A 1 91 ? 2.792 1.904 -3.701 1.00 96.50 91 ALA A N 1
ATOM 676 C CA . ALA A 1 91 ? 2.632 2.665 -4.939 1.00 96.50 91 ALA A CA 1
ATOM 677 C C . ALA A 1 91 ? 3.923 3.396 -5.339 1.00 96.50 91 ALA A C 1
ATOM 679 O O . ALA A 1 91 ? 4.264 3.368 -6.513 1.00 96.50 91 ALA A O 1
ATOM 680 N N . GLY A 1 92 ? 4.659 3.965 -4.379 1.00 96.88 92 GLY A N 1
ATOM 681 C CA . GLY A 1 92 ? 5.957 4.595 -4.644 1.00 96.88 92 GLY A CA 1
ATOM 682 C C . GLY A 1 92 ? 7.012 3.605 -5.149 1.00 96.88 92 GLY A C 1
ATOM 683 O O . GLY A 1 92 ? 7.715 3.895 -6.109 1.00 96.88 92 GLY A O 1
ATOM 684 N N . VAL A 1 93 ? 7.073 2.398 -4.576 1.00 95.19 93 VAL A N 1
ATOM 685 C CA . VAL A 1 93 ? 8.000 1.344 -5.037 1.00 95.19 93 VAL A CA 1
ATOM 686 C C . VAL A 1 93 ? 7.690 0.884 -6.472 1.00 95.19 93 VAL A C 1
ATOM 688 O O . VAL A 1 93 ? 8.585 0.412 -7.160 1.00 95.19 93 VAL A O 1
ATOM 691 N N . GLU A 1 94 ? 6.454 1.042 -6.961 1.00 95.81 94 GLU A N 1
ATOM 692 C CA . GLU A 1 94 ? 6.088 0.708 -8.348 1.00 95.81 94 GLU A CA 1
ATOM 693 C C . GLU A 1 94 ? 6.542 1.737 -9.390 1.00 95.81 94 GLU A C 1
ATOM 695 O O . GLU A 1 94 ? 6.580 1.406 -10.578 1.00 95.81 94 GLU A O 1
ATOM 700 N N . GLU A 1 95 ? 6.836 2.978 -8.997 1.00 95.75 95 GLU A N 1
ATOM 701 C CA . GLU A 1 95 ? 7.096 4.064 -9.949 1.00 95.75 95 GLU A CA 1
ATOM 702 C C . GLU A 1 95 ? 8.358 3.806 -10.778 1.00 95.75 95 GLU A C 1
ATOM 704 O O . GLU A 1 95 ? 8.315 3.879 -12.009 1.00 95.75 95 GLU A O 1
ATOM 709 N N . GLU A 1 96 ? 9.457 3.431 -10.122 1.00 94.94 96 GLU A N 1
ATOM 710 C CA . GLU A 1 96 ? 10.729 3.129 -10.783 1.00 94.94 96 GLU A CA 1
ATOM 711 C C . GLU A 1 96 ? 10.635 1.908 -11.720 1.00 94.94 96 GLU A C 1
ATOM 713 O O . GLU A 1 96 ? 11.001 2.048 -12.890 1.00 94.94 96 GLU A O 1
ATOM 718 N N . PRO A 1 97 ? 10.083 0.749 -11.298 1.00 96.31 97 PRO A N 1
ATOM 719 C CA . PRO A 1 97 ? 9.811 -0.377 -12.186 1.00 96.31 97 PRO A CA 1
ATOM 720 C C . PRO A 1 97 ? 8.986 -0.019 -13.428 1.00 96.31 97 PRO A C 1
ATOM 722 O O . PRO A 1 97 ? 9.298 -0.470 -14.530 1.00 96.31 97 PRO A O 1
ATOM 725 N N . ARG A 1 98 ? 7.936 0.804 -13.286 1.00 96.19 98 ARG A N 1
ATOM 726 C CA . ARG A 1 98 ? 7.115 1.235 -14.433 1.00 96.19 98 ARG A CA 1
ATOM 727 C C . ARG A 1 98 ? 7.894 2.137 -15.377 1.00 96.19 98 ARG A C 1
ATOM 729 O O . ARG A 1 98 ? 7.836 1.938 -16.589 1.00 96.19 98 ARG A O 1
ATOM 736 N N . ALA A 1 99 ? 8.615 3.112 -14.830 1.00 96.19 99 ALA A N 1
ATOM 737 C CA . ALA A 1 99 ? 9.444 4.011 -15.622 1.00 96.19 99 ALA A CA 1
ATOM 738 C C . ALA A 1 99 ? 10.523 3.233 -16.386 1.00 96.19 99 ALA A C 1
ATOM 740 O O . ALA A 1 99 ? 10.760 3.498 -17.565 1.00 96.19 99 ALA A O 1
ATOM 741 N N . GLU A 1 100 ? 11.132 2.238 -15.744 1.00 96.25 100 GLU A N 1
ATOM 742 C CA . GLU A 1 100 ? 12.126 1.385 -16.377 1.00 96.25 100 GLU A CA 1
ATOM 743 C C . GLU A 1 100 ? 11.525 0.509 -17.478 1.00 96.25 100 GLU A C 1
ATOM 745 O O . GLU A 1 100 ? 12.063 0.485 -18.582 1.00 96.25 100 GLU A O 1
ATOM 750 N N . ASN A 1 101 ? 10.371 -0.124 -17.255 1.00 96.62 101 ASN A N 1
ATOM 751 C CA . ASN A 1 101 ? 9.689 -0.882 -18.309 1.00 96.62 101 ASN A CA 1
ATOM 752 C C . ASN A 1 101 ? 9.337 -0.021 -19.526 1.00 96.62 101 ASN A C 1
ATOM 754 O O . ASN A 1 101 ? 9.490 -0.477 -20.658 1.00 96.62 101 ASN A O 1
ATOM 758 N N . GLU A 1 102 ? 8.938 1.238 -19.328 1.00 96.62 102 GLU A N 1
ATOM 759 C CA . GLU A 1 102 ? 8.735 2.171 -20.440 1.00 96.62 102 GLU A CA 1
ATOM 760 C C . GLU A 1 102 ? 10.036 2.479 -21.194 1.00 96.62 102 GLU A C 1
ATOM 762 O O . GLU A 1 102 ? 10.033 2.538 -22.427 1.00 96.62 102 GLU A O 1
ATOM 767 N N . ARG A 1 103 ? 11.166 2.639 -20.490 1.00 95.81 103 ARG A N 1
ATOM 768 C CA . ARG A 1 103 ? 12.477 2.811 -21.140 1.00 95.81 103 ARG A CA 1
ATOM 769 C C . ARG A 1 103 ? 12.876 1.563 -21.932 1.00 95.81 103 ARG A C 1
ATOM 771 O O . ARG A 1 103 ? 13.232 1.687 -23.104 1.00 95.81 103 ARG A O 1
ATOM 778 N N . ARG A 1 104 ? 12.740 0.368 -21.347 1.00 96.56 104 ARG A N 1
ATOM 779 C CA . ARG A 1 104 ? 13.032 -0.916 -22.011 1.00 96.56 104 ARG A CA 1
ATOM 780 C C . ARG A 1 104 ? 12.138 -1.157 -23.222 1.00 96.56 104 ARG A C 1
ATOM 782 O O . ARG A 1 104 ? 12.633 -1.567 -24.269 1.00 96.56 104 ARG A O 1
ATOM 789 N N . ARG A 1 105 ? 10.846 -0.822 -23.136 1.00 96.44 105 ARG A N 1
ATOM 790 C CA . ARG A 1 105 ? 9.910 -0.880 -24.270 1.00 96.44 105 ARG A CA 1
ATOM 791 C C . ARG A 1 105 ? 10.366 0.015 -25.422 1.00 96.44 105 ARG A C 1
ATOM 793 O O . ARG A 1 105 ? 10.465 -0.464 -26.548 1.00 96.44 105 ARG A O 1
ATOM 800 N N . LYS A 1 106 ? 10.704 1.278 -25.144 1.00 94.81 106 LYS A N 1
ATOM 801 C CA . LYS A 1 106 ? 11.217 2.213 -26.163 1.00 94.81 106 LYS A CA 1
ATOM 802 C C . LYS A 1 106 ? 12.520 1.720 -26.792 1.00 94.81 106 LYS A C 1
ATOM 804 O O . LYS A 1 106 ? 12.681 1.820 -28.006 1.00 94.81 106 LYS A O 1
ATOM 809 N N . ALA A 1 107 ? 13.429 1.166 -25.989 1.00 93.75 107 ALA A N 1
ATOM 810 C CA . ALA A 1 107 ? 14.677 0.594 -26.483 1.00 93.75 107 ALA A CA 1
ATOM 811 C C . ALA A 1 107 ? 14.436 -0.631 -27.387 1.00 93.75 107 ALA A C 1
ATOM 813 O O . ALA A 1 107 ? 15.038 -0.717 -28.455 1.00 93.75 107 ALA A O 1
ATOM 814 N N . ARG A 1 108 ? 13.509 -1.531 -27.019 1.00 94.19 108 ARG A N 1
ATOM 815 C CA . ARG A 1 108 ? 13.079 -2.676 -27.849 1.00 94.19 108 ARG A CA 1
ATOM 816 C C . ARG A 1 108 ? 12.479 -2.241 -29.181 1.00 94.19 108 ARG A C 1
ATOM 818 O O . ARG A 1 108 ? 12.835 -2.786 -30.226 1.00 94.19 108 ARG A O 1
ATOM 825 N N . GLU A 1 109 ? 11.572 -1.268 -29.151 1.00 93.31 109 GLU A N 1
ATOM 826 C CA . GLU A 1 109 ? 10.913 -0.732 -30.347 1.00 93.31 109 GLU A CA 1
ATOM 827 C C . GLU A 1 109 ? 11.929 -0.092 -31.291 1.00 93.31 109 GLU A C 1
ATOM 829 O O . GLU A 1 109 ? 11.960 -0.415 -32.480 1.00 93.31 109 GLU A O 1
ATOM 834 N N . TRP A 1 110 ? 12.819 0.746 -30.754 1.00 92.00 110 TRP A N 1
ATOM 835 C CA . TRP A 1 110 ? 13.913 1.326 -31.526 1.00 92.00 110 TRP A CA 1
ATOM 836 C C . TRP A 1 110 ? 14.825 0.250 -32.112 1.00 92.00 110 TRP A C 1
ATOM 838 O O . TRP A 1 110 ? 15.100 0.267 -33.311 1.00 92.00 110 TRP A O 1
ATOM 848 N N . ALA A 1 111 ? 15.216 -0.744 -31.313 1.00 90.56 111 ALA A N 1
ATOM 849 C CA . ALA A 1 111 ? 16.090 -1.802 -31.788 1.00 90.56 111 ALA A CA 1
ATOM 850 C C . ALA A 1 111 ? 15.435 -2.672 -32.875 1.00 90.56 111 ALA A C 1
ATOM 852 O O . ALA A 1 111 ? 16.108 -3.135 -33.796 1.00 90.56 111 ALA A O 1
ATOM 853 N N . SER A 1 112 ? 14.118 -2.872 -32.806 1.00 89.50 112 SER A N 1
ATOM 854 C CA . SER A 1 112 ? 13.335 -3.568 -33.837 1.00 89.50 112 SER A CA 1
ATOM 855 C C . SER A 1 112 ? 13.280 -2.767 -35.140 1.00 89.50 112 SER A C 1
ATOM 857 O O . SER A 1 112 ? 13.494 -3.323 -36.217 1.00 89.50 112 SER A O 1
ATOM 859 N N . MET A 1 113 ? 13.066 -1.448 -35.051 1.00 86.56 113 MET A N 1
ATOM 860 C CA . MET A 1 113 ? 13.112 -0.556 -36.215 1.00 86.56 113 MET A CA 1
ATOM 861 C C . MET A 1 113 ? 14.495 -0.552 -36.875 1.00 86.56 113 MET A C 1
ATOM 863 O O . MET A 1 113 ? 14.587 -0.638 -38.100 1.00 86.56 113 MET A O 1
ATOM 867 N N . MET A 1 114 ? 15.561 -0.481 -36.076 1.00 84.62 114 MET A N 1
ATOM 868 C CA . MET A 1 114 ? 16.936 -0.454 -36.575 1.00 84.62 114 MET A CA 1
ATOM 869 C C . MET A 1 114 ? 17.367 -1.777 -37.202 1.00 84.62 114 MET A C 1
ATOM 871 O O . MET A 1 114 ? 18.015 -1.761 -38.243 1.00 84.62 114 MET A O 1
ATOM 875 N N . ALA A 1 115 ? 16.957 -2.920 -36.647 1.00 84.94 115 ALA A N 1
ATOM 876 C CA . ALA A 1 115 ? 17.226 -4.213 -37.275 1.00 84.94 115 ALA A CA 1
ATOM 877 C C . ALA A 1 115 ? 16.539 -4.343 -38.644 1.00 84.94 115 ALA A C 1
ATOM 879 O O . ALA A 1 115 ? 17.183 -4.739 -39.613 1.00 84.94 115 ALA A O 1
ATOM 880 N N . ASN A 1 116 ? 15.271 -3.927 -38.753 1.00 80.56 116 ASN A N 1
ATOM 881 C CA . ASN A 1 116 ? 14.534 -3.959 -40.019 1.00 80.56 116 ASN A CA 1
ATOM 882 C C . ASN A 1 116 ? 15.145 -3.011 -41.074 1.00 80.56 116 ASN A C 1
ATOM 884 O O . ASN A 1 116 ? 15.187 -3.327 -42.261 1.00 80.56 116 ASN A O 1
ATOM 888 N N . ARG A 1 117 ? 15.676 -1.854 -40.646 1.00 73.88 117 ARG A N 1
ATOM 889 C CA . ARG A 1 117 ? 16.430 -0.945 -41.528 1.00 73.88 117 ARG A CA 1
ATOM 890 C C . ARG A 1 117 ? 17.774 -1.516 -41.945 1.00 73.88 117 ARG A C 1
ATOM 892 O O . ARG A 1 117 ? 18.085 -1.450 -43.122 1.00 73.88 117 ARG A O 1
ATOM 899 N N . GLY A 1 118 ? 18.537 -2.108 -41.030 1.00 64.50 118 GLY A N 1
ATOM 900 C CA . GLY A 1 118 ? 19.825 -2.721 -41.354 1.00 64.50 118 GLY A CA 1
ATOM 901 C C . GLY A 1 118 ? 19.708 -3.829 -42.407 1.00 64.50 118 GLY A C 1
ATOM 902 O O . GLY A 1 118 ? 20.603 -3.976 -43.234 1.00 64.50 118 GLY A O 1
ATOM 903 N N . GLU A 1 119 ? 18.602 -4.580 -42.435 1.00 63.25 119 GLU A N 1
ATOM 904 C CA . GLU A 1 119 ? 18.327 -5.557 -43.501 1.00 63.25 119 GLU A CA 1
ATOM 905 C C . GLU A 1 119 ? 17.977 -4.895 -44.846 1.00 63.25 119 GLU A C 1
ATOM 907 O O . GLU A 1 119 ? 18.466 -5.330 -45.889 1.00 63.25 119 GLU A O 1
ATOM 912 N N . LEU A 1 120 ? 17.200 -3.808 -44.833 1.00 63.44 120 LEU A N 1
ATOM 913 C CA . LEU A 1 120 ? 16.830 -3.045 -46.034 1.00 63.44 120 LEU A CA 1
ATOM 914 C C . LEU A 1 120 ? 17.981 -2.187 -46.598 1.00 63.44 120 LEU A C 1
ATOM 916 O O . LEU A 1 120 ? 18.113 -2.063 -47.812 1.00 63.44 120 LEU A O 1
ATOM 920 N N . GLU A 1 121 ? 18.840 -1.624 -45.748 1.00 60.41 121 GLU A N 1
ATOM 921 C CA . GLU A 1 121 ? 20.021 -0.835 -46.128 1.00 60.41 121 GLU A CA 1
ATOM 922 C C . GLU A 1 121 ? 21.179 -1.722 -46.600 1.00 60.41 121 GLU A C 1
ATOM 924 O O . GLU A 1 121 ? 21.889 -1.349 -47.532 1.00 60.41 121 GLU A O 1
ATOM 929 N N . LYS A 1 122 ? 21.327 -2.944 -46.058 1.00 59.03 122 LYS A N 1
ATOM 930 C CA . LYS A 1 122 ? 22.193 -3.976 -46.664 1.00 59.03 122 LYS A CA 1
ATOM 931 C C . LYS A 1 122 ? 21.757 -4.327 -48.091 1.00 59.03 122 LYS A C 1
ATOM 933 O O . LYS A 1 122 ? 22.599 -4.718 -48.896 1.00 59.03 122 LYS A O 1
ATOM 938 N N . LEU A 1 123 ? 20.465 -4.193 -48.404 1.00 55.12 123 LEU A N 1
ATOM 939 C CA . LEU A 1 123 ? 19.916 -4.384 -49.751 1.00 55.12 123 LEU A CA 1
ATOM 940 C C . LEU A 1 123 ? 20.072 -3.143 -50.653 1.00 55.12 123 LEU A C 1
ATOM 942 O O . LEU A 1 123 ? 20.159 -3.301 -51.869 1.00 55.12 123 LEU A O 1
ATOM 946 N N . TRP A 1 124 ? 20.149 -1.933 -50.089 1.00 48.31 124 TRP A N 1
ATOM 947 C CA . TRP A 1 124 ? 20.260 -0.663 -50.820 1.00 48.31 124 TRP A CA 1
ATOM 948 C C . TRP A 1 124 ? 21.301 0.248 -50.160 1.00 48.31 124 TRP A C 1
ATOM 950 O O . TRP A 1 124 ? 20.989 1.045 -49.277 1.00 48.31 124 TRP A O 1
ATOM 960 N N . HIS A 1 125 ? 22.563 0.127 -50.570 1.00 47.38 125 HIS A N 1
ATOM 961 C CA . HIS A 1 125 ? 23.643 0.862 -49.918 1.00 47.38 125 HIS A CA 1
ATOM 962 C C . HIS A 1 125 ? 23.606 2.373 -50.222 1.00 47.38 125 HIS A C 1
ATOM 964 O O . HIS A 1 125 ? 23.867 2.796 -51.347 1.00 47.38 125 HIS A O 1
ATOM 970 N N . GLY A 1 126 ? 23.413 3.160 -49.156 1.00 56.31 126 GLY A N 1
ATOM 971 C CA . GLY A 1 126 ? 24.004 4.488 -48.961 1.00 56.31 126 GLY A CA 1
ATOM 972 C C . GLY A 1 126 ? 23.079 5.684 -49.178 1.00 56.31 126 GLY A C 1
ATOM 973 O O . GLY A 1 126 ? 22.980 6.145 -50.308 1.00 56.31 126 GLY A O 1
ATOM 974 N N . LEU A 1 127 ? 22.497 6.249 -48.101 1.00 46.12 127 LEU A N 1
ATOM 975 C CA . LEU A 1 127 ? 22.232 7.705 -48.023 1.00 46.12 127 LEU A CA 1
ATOM 976 C C . LEU A 1 127 ? 21.718 8.287 -46.687 1.00 46.12 127 LEU A C 1
ATOM 978 O O . LEU A 1 127 ? 21.550 9.503 -46.630 1.00 46.12 127 LEU A O 1
ATOM 982 N N . VAL A 1 128 ? 21.472 7.528 -45.612 1.00 56.09 128 VAL A N 1
ATOM 983 C CA . VAL A 1 128 ? 20.843 8.112 -44.405 1.00 56.09 128 VAL A CA 1
ATOM 984 C C . VAL A 1 128 ? 21.649 7.810 -43.142 1.00 56.09 128 VAL A C 1
ATOM 986 O O . VAL A 1 128 ? 22.085 6.686 -42.931 1.00 56.09 128 VAL A O 1
ATOM 989 N N . GLY A 1 129 ? 21.887 8.844 -42.330 1.00 58.66 129 GLY A N 1
ATOM 990 C CA . GLY A 1 129 ? 22.519 8.714 -41.018 1.00 58.66 129 GLY A CA 1
ATOM 991 C C . GLY A 1 129 ? 21.631 7.954 -40.031 1.00 58.66 129 GLY A C 1
ATOM 992 O O . GLY A 1 129 ? 20.401 8.005 -40.110 1.00 58.66 129 GLY A O 1
ATOM 993 N N . GLU A 1 130 ? 22.270 7.250 -39.104 1.00 61.25 130 GLU A N 1
ATOM 994 C CA . GLU A 1 130 ? 21.608 6.423 -38.100 1.00 61.25 130 GLU A CA 1
ATOM 995 C C . GLU A 1 130 ? 20.772 7.311 -37.149 1.00 61.25 130 GLU A C 1
ATOM 997 O O . GLU A 1 130 ? 21.308 8.276 -36.603 1.00 61.25 130 GLU A O 1
ATOM 1002 N N . PRO A 1 131 ? 19.456 7.077 -36.980 1.00 67.31 131 PRO A N 1
ATOM 1003 C CA . PRO A 1 131 ? 18.627 7.897 -36.101 1.00 67.31 131 PRO A CA 1
ATOM 1004 C C . PRO A 1 131 ? 18.964 7.648 -34.628 1.00 67.31 131 PRO A C 1
ATOM 1006 O O . PRO A 1 131 ? 18.999 6.498 -34.178 1.00 67.31 131 PRO A O 1
ATOM 1009 N N . ASP A 1 132 ? 19.120 8.735 -33.872 1.00 80.06 132 ASP A N 1
ATOM 1010 C CA . ASP A 1 132 ? 19.404 8.675 -32.440 1.00 80.06 132 ASP A CA 1
ATOM 1011 C C . ASP A 1 132 ? 18.340 7.867 -31.671 1.00 80.06 132 ASP A C 1
ATOM 1013 O O . ASP A 1 132 ? 17.140 7.932 -31.982 1.00 80.06 132 ASP A O 1
ATOM 1017 N N . PRO A 1 133 ? 18.753 7.097 -30.651 1.00 83.19 133 PRO A N 1
ATOM 1018 C CA . PRO A 1 133 ? 17.832 6.321 -29.842 1.00 83.19 133 PRO A CA 1
ATOM 1019 C C . PRO A 1 133 ? 16.957 7.223 -28.950 1.00 83.19 133 PRO A C 1
ATOM 1021 O O . PRO A 1 133 ? 17.416 8.246 -28.440 1.00 83.19 133 PRO A O 1
ATOM 1024 N N . PRO A 1 134 ? 15.691 6.839 -28.687 1.00 85.00 134 PRO A N 1
ATOM 1025 C CA . PRO A 1 134 ? 14.753 7.631 -27.880 1.00 85.00 134 PRO A CA 1
ATOM 1026 C C . PRO A 1 134 ? 15.085 7.640 -26.379 1.00 85.00 134 PRO A C 1
ATOM 1028 O O . PRO A 1 134 ? 14.518 8.428 -25.620 1.00 85.00 134 PRO A O 1
ATOM 1031 N N . VAL A 1 135 ? 15.955 6.730 -25.942 1.00 89.94 135 VAL A N 1
ATOM 1032 C CA . VAL A 1 135 ? 16.545 6.655 -24.604 1.00 89.94 135 VAL A CA 1
ATOM 1033 C C . VAL A 1 135 ? 18.005 6.252 -24.772 1.00 89.94 135 VAL A C 1
ATOM 1035 O O . VAL A 1 135 ? 18.316 5.447 -25.643 1.00 89.94 135 VAL A O 1
ATOM 1038 N N . THR A 1 136 ? 18.900 6.804 -23.960 1.00 88.38 136 THR A N 1
ATOM 1039 C CA . THR A 1 136 ? 20.346 6.547 -24.077 1.00 88.38 136 THR A CA 1
ATOM 1040 C C . THR A 1 136 ? 20.795 5.348 -23.248 1.00 88.38 136 THR A C 1
ATOM 1042 O O . THR A 1 136 ? 21.765 4.676 -23.599 1.00 88.38 136 THR A O 1
ATOM 1045 N N . GLU A 1 137 ? 20.080 5.063 -22.160 1.00 88.94 137 GLU A N 1
ATOM 1046 C CA . GLU A 1 137 ? 20.397 4.007 -21.205 1.00 88.94 137 GLU A CA 1
ATOM 1047 C C . GLU A 1 137 ? 19.121 3.343 -20.682 1.00 88.94 137 GLU A C 1
ATOM 1049 O O . GLU A 1 137 ? 18.082 3.987 -20.498 1.00 88.94 137 GLU A O 1
ATOM 1054 N N . VAL A 1 138 ? 19.230 2.045 -20.422 1.00 90.12 138 VAL A N 1
ATOM 1055 C CA . VAL A 1 138 ? 18.222 1.220 -19.747 1.00 90.12 138 VAL A CA 1
ATOM 1056 C C . VAL A 1 138 ? 18.896 0.451 -18.614 1.00 90.12 138 VAL A C 1
ATOM 1058 O O . VAL A 1 138 ? 20.075 0.113 -18.715 1.00 90.12 138 VAL A O 1
ATOM 1061 N N . GLY A 1 139 ? 18.188 0.247 -17.508 1.00 81.75 139 GLY A N 1
ATOM 1062 C CA . GLY A 1 139 ? 18.671 -0.387 -16.278 1.00 81.75 139 GLY A CA 1
ATOM 1063 C C . GLY A 1 139 ? 19.088 -1.828 -16.475 1.00 81.75 139 GLY A C 1
ATOM 1064 O O . GLY A 1 139 ? 18.262 -2.605 -16.998 1.00 81.75 139 GLY A O 1
#

Foldseek 3Di:
DDFQDQVCLVCLQPPDADPDDPPVLVVLLVVLLVVLVVLVVCLVVLVVCLVVVLPVDDDDVSVVSNVVSVVVSVVSVVSSVVSNVVSVVSVVVVPVSVVLRVVSVQSSVLSVVSVVVVVVCVVPPDDDDDDDRPDGDGD

Radius of gyration: 29.0 Å; Cα contacts (8 Å, |Δi|>4): 103; chains: 1; bounding box: 52×18×91 Å

Solvent-accessible surface area (backbone atoms only — not comparable to full-atom values): 7842 Å² total; per-residue (Å²): 112,46,75,54,54,85,93,47,28,72,60,39,51,69,53,73,69,65,97,66,65,66,64,60,52,50,49,51,31,50,53,29,43,51,52,22,50,60,54,58,68,45,48,64,59,55,51,48,54,48,54,62,68,48,59,96,46,69,66,75,64,35,56,53,49,55,50,54,49,50,50,53,53,51,51,50,55,49,52,31,50,51,30,44,47,51,30,50,52,54,53,57,65,46,49,59,55,52,55,48,35,53,44,44,51,53,43,20,52,52,25,49,54,50,53,57,44,54,59,53,39,74,73,52,82,83,90,78,82,84,78,79,65,98,52,64,62,37,117

Mean predicted aligned error: 6.95 Å

pLDDT: mean 90.55, std 12.12, range [46.12, 98.81]

Secondary structure (DSSP, 8-state):
-EE-SGGGHHHHHTPPPPS--HHHHHHHHHHHHHHHHHHHHHHHHHHHHHHHHHTT--SHHHHHHHHHHHHHHHHHHHHHHHHHHHHHHHHHHHHHHHHHHHHHHHHHHHHHHHHHHHHHHHHS----PPPPPS-SEE-

Sequence (139 aa):
MVSVNTSNLGSLQGMPDVEFDFGVSAELKRVFRAAATALSGQRGARQGYRTDGGTDFEGHFSQVFATNGTVQIGDLDEIVTNLRLVATKVAGVEEEPRAENERRRKAREWASMMANRGELEKLWHGLVGEPDPPVTEVG